Protein AF-A0A7C2P8X1-F1 (afdb_monomer_lite)

Structure (mmCIF, N/CA/C/O backbone):
data_AF-A0A7C2P8X1-F1
#
_entry.id   AF-A0A7C2P8X1-F1
#
loop_
_atom_site.group_PDB
_atom_site.id
_atom_site.type_symbol
_atom_site.label_atom_id
_atom_site.label_alt_id
_atom_site.label_comp_id
_atom_site.label_asym_id
_atom_site.label_entity_id
_atom_site.label_seq_id
_atom_site.pdbx_PDB_ins_code
_atom_site.Cartn_x
_atom_site.Cartn_y
_atom_site.Cartn_z
_atom_site.occupancy
_atom_site.B_iso_or_equiv
_atom_site.auth_seq_id
_atom_site.auth_comp_id
_atom_site.auth_asym_id
_atom_site.auth_atom_id
_atom_site.pdbx_PDB_model_num
ATOM 1 N N . MET A 1 1 ? -62.025 43.402 15.145 1.00 44.00 1 MET A N 1
ATOM 2 C CA . MET A 1 1 ? -61.438 42.256 14.420 1.00 44.00 1 MET A CA 1
ATOM 3 C C . MET A 1 1 ? -60.638 42.807 13.250 1.00 44.00 1 MET A C 1
ATOM 5 O O . MET A 1 1 ? -61.242 43.329 12.327 1.00 44.00 1 MET A O 1
ATOM 9 N N . VAL A 1 2 ? -59.306 42.774 13.319 1.00 42.22 2 VAL A N 1
ATOM 10 C CA . VAL A 1 2 ? -58.413 43.095 12.193 1.00 42.22 2 VAL A CA 1
ATOM 11 C C . VAL A 1 2 ? -57.429 41.938 12.096 1.00 42.22 2 VAL A C 1
ATOM 13 O O . VAL A 1 2 ? -56.599 41.739 12.978 1.00 42.22 2 VAL A O 1
ATOM 16 N N . THR A 1 3 ? -57.602 41.120 11.066 1.00 42.31 3 THR A N 1
ATOM 17 C CA . THR A 1 3 ? -56.735 40.000 10.706 1.00 42.31 3 THR A CA 1
ATOM 18 C C . THR A 1 3 ? -55.754 40.472 9.644 1.00 42.31 3 THR A C 1
ATOM 20 O O . THR A 1 3 ? -56.172 40.824 8.543 1.00 42.31 3 THR A O 1
ATOM 23 N N . ALA A 1 4 ? -54.458 40.436 9.938 1.00 51.81 4 ALA A N 1
ATOM 24 C CA . ALA A 1 4 ? -53.423 40.440 8.912 1.00 51.81 4 ALA A CA 1
ATOM 25 C C . ALA A 1 4 ? -52.406 39.348 9.260 1.00 51.81 4 ALA A C 1
ATOM 27 O O . ALA A 1 4 ? -51.576 39.480 10.157 1.00 51.81 4 ALA A O 1
ATOM 28 N N . THR A 1 5 ? -52.564 38.225 8.570 1.00 49.06 5 THR A N 1
ATOM 29 C CA . THR A 1 5 ? -51.790 36.996 8.702 1.00 49.06 5 THR A CA 1
ATOM 30 C C . THR A 1 5 ? -50.509 37.090 7.868 1.00 49.06 5 THR A C 1
ATOM 32 O O . THR A 1 5 ? -50.561 37.205 6.652 1.00 49.06 5 THR A O 1
ATOM 35 N N . ILE A 1 6 ? -49.373 37.065 8.562 1.00 47.22 6 ILE A N 1
ATOM 36 C CA . ILE A 1 6 ? -48.129 36.312 8.309 1.00 47.22 6 ILE A CA 1
ATOM 37 C C . ILE A 1 6 ? -47.727 36.014 6.840 1.00 47.22 6 ILE A C 1
ATOM 39 O O . ILE A 1 6 ? -48.324 35.197 6.149 1.00 47.22 6 ILE A O 1
ATOM 43 N N . ALA A 1 7 ? -46.585 36.610 6.475 1.00 50.47 7 ALA A N 1
ATOM 44 C CA . ALA A 1 7 ? -45.469 36.151 5.636 1.00 50.47 7 ALA A CA 1
ATOM 45 C C . ALA A 1 7 ? -45.569 34.841 4.819 1.00 50.47 7 ALA A C 1
ATOM 47 O O . ALA A 1 7 ? -45.745 33.751 5.365 1.00 50.47 7 ALA A O 1
ATOM 48 N N . LYS A 1 8 ? -45.145 34.914 3.545 1.00 41.78 8 LYS A N 1
ATOM 49 C CA . LYS A 1 8 ? -44.447 33.801 2.883 1.00 41.78 8 LYS A CA 1
ATOM 50 C C . LYS A 1 8 ? -43.387 34.315 1.905 1.00 41.78 8 LYS A C 1
ATOM 52 O O . LYS A 1 8 ? -43.681 34.969 0.917 1.00 41.78 8 LYS A O 1
ATOM 57 N N . LYS A 1 9 ? -42.135 34.039 2.263 1.00 41.75 9 LYS A N 1
ATOM 58 C CA . LYS A 1 9 ? -40.904 34.309 1.520 1.00 41.75 9 LYS A CA 1
ATOM 59 C C . LYS A 1 9 ? -40.805 33.284 0.391 1.00 41.75 9 LYS A C 1
ATOM 61 O O . LYS A 1 9 ? -40.711 32.090 0.681 1.00 41.75 9 LYS A O 1
ATOM 66 N N . ASP A 1 10 ? -40.843 33.745 -0.855 1.00 40.25 10 ASP A N 1
ATOM 67 C CA . ASP A 1 10 ? -40.670 32.911 -2.043 1.00 40.25 10 ASP A CA 1
ATOM 68 C C . ASP A 1 10 ? -39.289 32.247 -2.042 1.00 40.25 10 ASP A C 1
ATOM 70 O O . ASP A 1 10 ? -38.254 32.838 -2.349 1.00 40.25 10 ASP A O 1
ATOM 74 N N . GLN A 1 11 ? -39.287 30.979 -1.647 1.00 47.56 11 GLN A N 1
ATOM 75 C CA . GLN A 1 11 ? -38.198 30.039 -1.853 1.00 47.56 11 GLN A CA 1
ATOM 76 C C . GLN A 1 11 ? -38.348 29.484 -3.271 1.00 47.56 11 GLN A C 1
ATOM 78 O O . GLN A 1 11 ? -38.988 28.452 -3.469 1.00 47.56 11 GLN A O 1
ATOM 83 N N . HIS A 1 12 ? -37.778 30.164 -4.269 1.00 48.53 12 HIS A N 1
ATOM 84 C CA . HIS A 1 12 ? -37.615 29.559 -5.588 1.00 48.53 12 HIS A CA 1
ATOM 85 C C . HIS A 1 12 ? -36.411 28.607 -5.564 1.00 48.53 12 HIS A C 1
ATOM 87 O O . HIS A 1 12 ? -35.243 28.998 -5.576 1.00 48.53 12 HIS A O 1
ATOM 93 N N . THR A 1 13 ? -36.761 27.332 -5.458 1.00 52.78 13 THR A N 1
ATOM 94 C CA . THR A 1 13 ? -35.978 26.107 -5.577 1.00 52.78 13 THR A CA 1
ATOM 95 C C . THR A 1 13 ? -34.817 26.193 -6.575 1.00 52.78 13 THR A C 1
ATOM 97 O O . THR A 1 13 ? -35.020 26.271 -7.783 1.00 52.78 13 THR A O 1
ATOM 100 N N . ARG A 1 14 ? -33.579 26.055 -6.082 1.00 42.41 14 ARG A N 1
ATOM 101 C CA . ARG A 1 14 ? -32.437 25.597 -6.889 1.00 42.41 14 ARG A CA 1
ATOM 102 C C . ARG A 1 14 ? -32.188 24.121 -6.587 1.00 42.41 14 ARG A C 1
ATOM 104 O O . ARG A 1 14 ? -32.071 23.736 -5.426 1.00 42.41 14 ARG A O 1
ATOM 111 N N . ALA A 1 15 ? -32.174 23.319 -7.649 1.00 50.28 15 ALA A N 1
ATOM 112 C CA . ALA A 1 15 ? -32.057 21.865 -7.650 1.00 50.28 15 ALA A CA 1
ATOM 113 C C . ALA A 1 15 ? -30.968 21.333 -6.693 1.00 50.28 15 ALA A C 1
ATOM 115 O O . ALA A 1 15 ? -29.891 21.936 -6.598 1.00 50.28 15 ALA A O 1
ATOM 116 N N . PRO A 1 16 ? -31.196 20.192 -6.010 1.00 49.25 16 PRO A N 1
ATOM 117 C CA . PRO A 1 16 ? -30.157 19.565 -5.213 1.00 49.25 16 PRO A CA 1
ATOM 118 C C . PRO A 1 16 ? -29.028 19.143 -6.153 1.00 49.25 16 PRO A C 1
ATOM 120 O O . PRO A 1 16 ? -29.200 18.256 -6.986 1.00 49.25 16 PRO A O 1
ATOM 123 N N . HIS A 1 17 ? -27.867 19.787 -6.023 1.00 54.72 17 HIS A N 1
ATOM 124 C CA . HIS A 1 17 ? -26.638 19.276 -6.612 1.00 54.72 17 HIS A CA 1
ATOM 125 C C . HIS A 1 17 ? -26.481 17.831 -6.147 1.00 54.72 17 HIS A C 1
ATOM 127 O O . HIS A 1 17 ? -26.465 17.567 -4.940 1.00 54.72 17 HIS A O 1
ATOM 133 N N . THR A 1 18 ? -26.421 16.910 -7.107 1.00 55.34 18 THR A N 1
ATOM 134 C CA . THR A 1 18 ? -26.127 15.495 -6.906 1.00 55.34 18 THR A CA 1
ATOM 135 C C . THR A 1 18 ? -25.010 15.384 -5.879 1.00 55.34 18 THR A C 1
ATOM 137 O O . THR A 1 18 ? -23.866 15.743 -6.159 1.00 55.34 18 THR A O 1
ATOM 140 N N . ARG A 1 19 ? -25.336 14.938 -4.658 1.00 54.41 19 ARG A N 1
ATOM 141 C CA . ARG A 1 19 ? -24.323 14.604 -3.659 1.00 54.41 19 ARG A CA 1
ATOM 142 C C . ARG A 1 19 ? -23.586 13.402 -4.218 1.00 54.41 19 ARG A C 1
ATOM 144 O O . ARG A 1 19 ? -23.997 12.271 -3.980 1.00 54.41 19 ARG A O 1
ATOM 151 N N . VAL A 1 20 ? -22.521 13.647 -4.978 1.00 54.78 20 VAL A N 1
ATOM 152 C CA . VAL A 1 20 ? -21.517 12.631 -5.262 1.00 54.78 20 VAL A CA 1
ATOM 153 C C . VAL A 1 20 ? -21.069 12.177 -3.886 1.00 54.78 20 VAL A C 1
ATOM 155 O O . VAL A 1 20 ? -20.443 12.928 -3.137 1.00 54.78 20 VAL A O 1
ATOM 158 N N . SER A 1 21 ? -21.536 11.004 -3.476 1.00 62.72 21 SER A N 1
ATOM 159 C CA . SER A 1 21 ? -21.137 10.391 -2.227 1.00 62.72 21 SER A CA 1
ATOM 160 C C . SER A 1 21 ? -19.646 10.137 -2.358 1.00 62.72 21 SER A C 1
ATOM 162 O O . SER A 1 21 ? -19.236 9.159 -2.975 1.00 62.72 21 SER A O 1
ATOM 164 N N . ASN A 1 22 ? -18.853 11.082 -1.857 1.00 67.62 22 ASN A N 1
ATOM 165 C CA . ASN A 1 22 ? -17.406 11.040 -1.899 1.00 67.62 22 ASN A CA 1
ATOM 166 C C . ASN A 1 22 ? -16.983 9.949 -0.911 1.00 67.62 22 ASN A C 1
ATOM 168 O O . ASN A 1 22 ? -16.801 10.203 0.278 1.00 67.62 22 ASN A O 1
ATOM 172 N N . LEU A 1 23 ? -16.996 8.697 -1.372 1.00 76.00 23 LEU A N 1
ATOM 173 C CA . LEU A 1 23 ? -16.529 7.568 -0.588 1.00 76.00 23 LEU A CA 1
ATOM 174 C C . LEU A 1 23 ? -15.014 7.677 -0.537 1.00 76.00 23 LEU A C 1
ATOM 176 O O . LEU A 1 23 ? -14.317 7.496 -1.535 1.00 76.00 23 LEU A O 1
ATOM 180 N N . THR A 1 24 ? -14.516 7.983 0.645 1.00 79.06 24 THR A N 1
ATOM 181 C CA . THR A 1 24 ? -13.093 8.021 0.900 1.00 79.06 24 THR A CA 1
ATOM 182 C C . THR A 1 24 ? -12.605 6.597 1.142 1.00 79.06 24 THR A C 1
ATOM 184 O O . THR A 1 24 ? -13.238 5.820 1.862 1.00 79.06 24 THR A O 1
ATOM 187 N N . MET A 1 25 ? -11.487 6.223 0.520 1.00 82.25 25 MET A N 1
ATOM 188 C CA . MET A 1 25 ? -10.864 4.926 0.772 1.00 82.25 25 MET A CA 1
ATOM 189 C C . MET A 1 25 ? -10.194 4.950 2.147 1.00 82.25 25 MET A C 1
ATOM 191 O O . MET A 1 25 ? -9.397 5.841 2.433 1.00 82.25 25 MET A O 1
ATOM 195 N N . TYR A 1 26 ? -10.490 3.972 2.995 1.00 83.69 26 TYR A N 1
ATOM 196 C CA . TYR A 1 26 ? -9.835 3.788 4.287 1.00 83.69 26 TYR A CA 1
ATOM 197 C C . TYR A 1 26 ? -9.056 2.478 4.281 1.00 83.69 26 TYR A C 1
ATOM 199 O O . TYR A 1 26 ? -9.605 1.428 3.959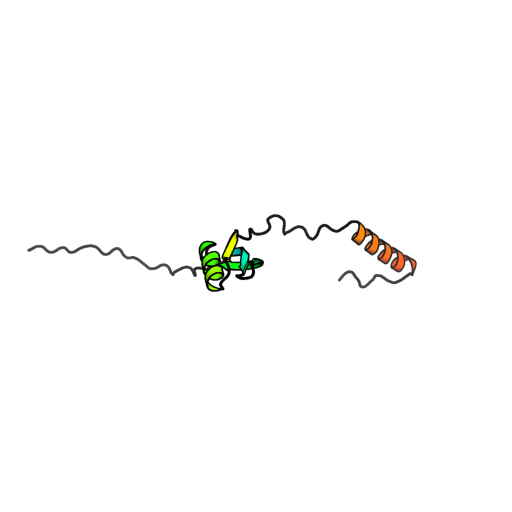 1.00 83.69 26 TYR A O 1
ATOM 207 N N . GLU A 1 27 ? -7.791 2.529 4.679 1.00 85.62 27 GLU A N 1
ATOM 208 C CA . GLU A 1 27 ? -7.026 1.337 5.021 1.00 85.62 27 GLU A CA 1
ATOM 209 C C . GLU A 1 27 ? -7.340 0.963 6.470 1.00 85.62 27 GLU A C 1
ATOM 211 O O . GLU A 1 27 ? -7.323 1.804 7.378 1.00 85.62 27 GLU A O 1
ATOM 216 N N . TRP A 1 28 ? -7.641 -0.305 6.703 1.00 85.12 28 TRP A N 1
ATOM 217 C CA . TRP A 1 28 ? -7.936 -0.811 8.028 1.00 85.12 28 TRP A CA 1
ATOM 218 C C . TRP A 1 28 ? -7.083 -2.029 8.350 1.00 85.12 28 TRP A C 1
ATOM 220 O O . TRP A 1 28 ? -6.753 -2.844 7.492 1.00 85.12 28 TRP A O 1
ATOM 230 N N . VAL A 1 29 ? -6.747 -2.153 9.630 1.00 85.06 29 VAL A N 1
ATOM 231 C CA . VAL A 1 29 ? -6.190 -3.371 10.210 1.00 85.06 29 VAL A CA 1
ATOM 232 C C . VAL A 1 29 ? -7.154 -3.829 11.284 1.00 85.06 29 VAL A C 1
ATOM 234 O O . VAL A 1 29 ? -7.443 -3.084 12.226 1.00 85.06 29 VAL A O 1
ATOM 237 N N . ALA A 1 30 ? -7.657 -5.045 11.138 1.00 84.19 30 ALA A N 1
ATOM 238 C CA . ALA A 1 30 ? -8.543 -5.668 12.101 1.00 84.19 30 ALA A CA 1
ATOM 239 C C . ALA A 1 30 ? -8.023 -7.050 12.471 1.00 84.19 30 ALA A C 1
ATOM 241 O O . ALA A 1 30 ? -7.365 -7.721 11.681 1.00 84.19 30 ALA A O 1
ATOM 242 N N . THR A 1 31 ? -8.315 -7.471 13.690 1.00 86.81 31 THR A N 1
ATOM 243 C CA . THR A 1 31 ? -7.949 -8.790 14.181 1.00 86.81 31 THR A CA 1
ATOM 244 C C . THR A 1 31 ? -9.181 -9.686 14.163 1.00 86.81 31 THR A C 1
ATOM 246 O O . THR A 1 31 ? -10.205 -9.348 14.755 1.00 86.81 31 THR A O 1
ATOM 249 N N . ASP A 1 32 ? -9.087 -10.826 13.489 1.00 85.00 32 ASP A N 1
ATOM 250 C CA . ASP A 1 32 ? -10.106 -11.879 13.497 1.00 85.00 32 ASP A CA 1
ATOM 251 C C . ASP A 1 32 ? -10.228 -12.509 14.907 1.00 85.00 32 ASP A C 1
ATOM 253 O O . ASP A 1 32 ? -9.314 -12.408 15.731 1.00 85.00 32 ASP A O 1
ATOM 257 N N . LYS A 1 33 ? -11.323 -13.220 15.200 1.00 78.75 33 LYS A N 1
ATOM 258 C CA . LYS A 1 33 ? -11.514 -13.988 16.448 1.00 78.75 33 LYS A CA 1
ATOM 259 C C . LYS A 1 33 ? -10.380 -14.986 16.709 1.00 78.75 33 LYS A C 1
ATOM 261 O O . LYS A 1 33 ? -10.088 -15.292 17.858 1.00 78.75 33 LYS A O 1
ATOM 266 N N . ARG A 1 34 ? -9.705 -15.443 15.648 1.00 83.06 34 ARG A N 1
ATOM 267 C CA . ARG A 1 34 ? -8.516 -16.317 15.687 1.00 83.06 34 ARG A CA 1
ATOM 268 C C . ARG A 1 34 ? -7.197 -15.566 15.920 1.00 83.06 34 ARG A C 1
ATOM 270 O O . ARG A 1 34 ? -6.129 -16.098 15.645 1.00 83.06 34 ARG A O 1
ATOM 277 N N . ASN A 1 35 ? -7.266 -14.310 16.357 1.00 77.69 35 ASN A N 1
ATOM 278 C CA . ASN A 1 35 ? -6.129 -13.425 16.611 1.00 77.69 35 ASN A CA 1
ATOM 279 C C . ASN A 1 35 ? -5.229 -13.143 15.385 1.00 77.69 35 ASN A C 1
ATOM 281 O O . ASN A 1 35 ? -4.082 -12.719 15.517 1.00 77.69 35 ASN A O 1
ATOM 285 N N . ARG A 1 36 ? -5.747 -13.355 14.168 1.00 83.25 36 ARG A N 1
ATOM 286 C CA . ARG A 1 36 ? -5.031 -13.063 12.919 1.00 83.25 36 ARG A CA 1
ATOM 287 C C . ARG A 1 36 ? -5.275 -11.620 12.506 1.00 83.25 36 ARG A C 1
ATOM 289 O O . ARG A 1 36 ? -6.425 -11.201 12.394 1.00 83.25 36 ARG A O 1
ATOM 296 N N . LYS A 1 37 ? -4.199 -10.870 12.262 1.00 84.88 37 LYS A N 1
ATOM 297 C CA . LYS A 1 37 ? -4.270 -9.494 11.757 1.00 84.88 37 LYS A CA 1
ATOM 298 C C . LYS A 1 37 ? -4.552 -9.517 10.259 1.00 84.88 37 LYS A C 1
ATOM 300 O O . LYS A 1 37 ? -3.719 -9.975 9.482 1.00 84.88 37 LYS A O 1
ATOM 305 N N . MET A 1 38 ? -5.705 -9.002 9.867 1.00 83.62 38 MET A N 1
ATOM 306 C CA . MET A 1 38 ? -6.093 -8.791 8.482 1.00 83.62 38 MET A CA 1
ATOM 307 C C . MET A 1 38 ? -5.982 -7.310 8.159 1.00 83.62 38 MET A C 1
ATOM 309 O O . MET A 1 38 ? -6.351 -6.454 8.965 1.00 83.62 38 MET A O 1
ATOM 313 N N . LYS A 1 39 ? -5.429 -7.024 6.986 1.00 85.56 39 LYS A N 1
ATOM 314 C CA . LYS A 1 39 ? -5.321 -5.677 6.443 1.00 85.56 39 LYS A CA 1
ATOM 315 C C . LYS A 1 39 ? -6.155 -5.626 5.180 1.00 85.56 39 LYS A C 1
ATOM 317 O O . LYS A 1 39 ? -6.141 -6.583 4.407 1.00 85.56 39 LYS A O 1
ATOM 322 N N . GLY A 1 40 ? -6.866 -4.534 4.987 1.00 83.00 40 GLY A N 1
ATOM 323 C CA . GLY A 1 40 ? -7.705 -4.353 3.820 1.00 83.00 40 GLY A CA 1
ATOM 324 C C . GLY A 1 40 ? -7.998 -2.889 3.581 1.00 83.00 40 GLY A C 1
ATOM 325 O O . GLY A 1 40 ? -7.722 -2.025 4.414 1.00 83.00 40 GLY A O 1
ATOM 326 N N . GLU A 1 41 ? -8.574 -2.624 2.423 1.00 84.00 41 GLU A N 1
ATOM 327 C CA . GLU A 1 41 ? -9.045 -1.302 2.051 1.00 84.00 41 GLU A CA 1
ATOM 328 C C . GLU A 1 41 ? -10.563 -1.352 1.958 1.00 84.00 41 GLU A C 1
ATOM 330 O O . GLU A 1 41 ? -11.136 -2.330 1.479 1.00 84.00 41 GLU A O 1
ATOM 335 N N . MET A 1 42 ? -11.233 -0.322 2.463 1.00 82.62 42 MET A N 1
ATOM 336 C CA . MET A 1 42 ? -12.675 -0.200 2.339 1.00 82.62 42 MET A CA 1
ATOM 337 C C . MET A 1 42 ? -13.074 1.247 2.100 1.00 82.62 42 MET A C 1
ATOM 339 O O . MET A 1 42 ? -12.707 2.152 2.851 1.00 82.62 42 MET A O 1
ATOM 343 N N . ALA A 1 43 ? -13.864 1.446 1.053 1.00 81.88 43 ALA A N 1
ATOM 344 C CA . ALA A 1 43 ? -14.447 2.729 0.721 1.00 81.88 43 ALA A CA 1
ATOM 345 C C . ALA A 1 43 ? -15.617 3.015 1.672 1.00 81.88 43 ALA A C 1
ATOM 347 O O . ALA A 1 43 ? -16.533 2.206 1.810 1.00 81.88 43 ALA A O 1
ATOM 348 N N . SER A 1 44 ? -15.586 4.154 2.358 1.00 81.62 44 SER A N 1
ATOM 349 C CA . SER A 1 44 ? -16.641 4.529 3.296 1.00 81.62 44 SER A CA 1
ATOM 350 C C . SER A 1 44 ? -16.799 6.039 3.385 1.00 81.62 44 SER A C 1
ATOM 352 O O . SER A 1 44 ? -15.949 6.804 2.943 1.00 81.62 44 SER A O 1
ATOM 354 N N . LYS A 1 45 ? -17.910 6.484 3.970 1.00 80.50 45 LYS A N 1
ATOM 355 C CA . LYS A 1 45 ? -18.155 7.910 4.227 1.00 80.50 45 LYS A CA 1
ATOM 356 C C . LYS A 1 45 ? -17.417 8.411 5.474 1.00 80.50 45 LYS A C 1
ATOM 358 O O . LYS A 1 45 ? -17.259 9.613 5.635 1.00 80.50 45 LYS A O 1
ATOM 363 N N . ASN A 1 46 ? -17.031 7.512 6.387 1.00 81.25 46 ASN A N 1
ATOM 364 C CA . ASN A 1 46 ? -16.364 7.860 7.644 1.00 81.25 46 ASN A CA 1
ATOM 365 C C . ASN A 1 46 ? -15.594 6.648 8.208 1.00 81.25 46 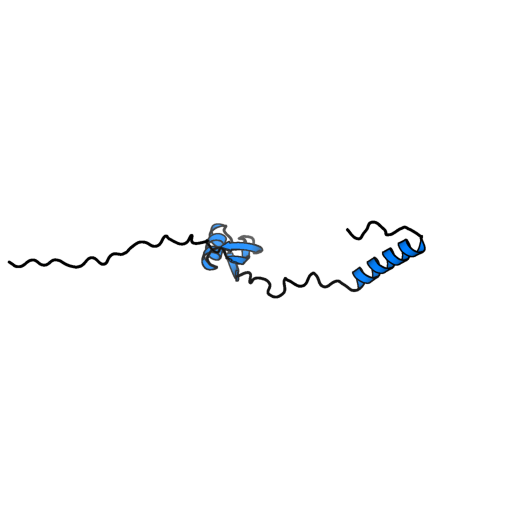ASN A C 1
ATOM 367 O O . ASN A 1 46 ? -16.082 5.516 8.151 1.00 81.25 46 ASN A O 1
ATOM 371 N N . ALA A 1 47 ? -14.449 6.884 8.851 1.00 80.25 47 ALA A N 1
ATOM 372 C CA . ALA A 1 47 ? -13.697 5.878 9.603 1.00 80.25 47 ALA A CA 1
ATOM 373 C C . ALA A 1 47 ? -14.550 5.145 10.660 1.00 80.25 47 ALA A C 1
ATOM 375 O O . ALA A 1 47 ? -14.353 3.953 10.898 1.00 80.25 47 ALA A O 1
ATOM 376 N N . SER A 1 48 ? -15.530 5.816 11.277 1.00 83.06 48 SER A N 1
ATOM 377 C CA . SER A 1 48 ? -16.450 5.180 12.236 1.00 83.06 48 SER A CA 1
ATOM 378 C C . SER A 1 48 ? -17.330 4.105 11.594 1.00 83.06 48 SER A C 1
ATOM 380 O O . SER A 1 48 ? -17.555 3.060 12.203 1.00 83.06 48 SER A O 1
ATOM 382 N N . LEU A 1 49 ? -17.768 4.320 10.349 1.00 84.00 49 LEU A N 1
ATOM 383 C CA . LEU A 1 49 ? -18.539 3.327 9.596 1.00 84.00 49 LEU A CA 1
ATOM 384 C C . LEU A 1 49 ? -17.667 2.129 9.213 1.00 84.00 49 LEU A C 1
ATOM 386 O O . LEU A 1 49 ? -18.131 0.998 9.281 1.00 84.00 49 LEU A O 1
ATOM 390 N N . VAL A 1 50 ? -16.386 2.354 8.903 1.00 83.31 50 VAL A N 1
ATOM 391 C CA . VAL A 1 50 ? -15.427 1.262 8.662 1.00 83.31 50 VAL A CA 1
ATOM 392 C C . VAL A 1 50 ? -15.249 0.403 9.912 1.00 83.31 50 VAL A C 1
ATOM 394 O O . VAL A 1 50 ? -15.316 -0.819 9.840 1.00 83.31 50 VAL A O 1
ATOM 397 N N . LYS A 1 51 ? -15.100 1.027 11.088 1.00 85.06 51 LYS A N 1
ATOM 398 C CA . LYS A 1 51 ? -15.030 0.298 12.366 1.00 85.06 51 LYS A CA 1
ATOM 399 C C . LYS A 1 51 ? -16.309 -0.493 12.653 1.00 85.06 51 LYS A C 1
ATOM 401 O O . LYS A 1 51 ? -16.222 -1.593 13.190 1.00 85.06 51 LYS A O 1
ATOM 406 N N . ALA A 1 52 ? -17.479 0.067 12.348 1.00 85.94 52 ALA A N 1
ATOM 407 C CA . ALA A 1 52 ? -18.761 -0.608 12.539 1.00 85.94 52 ALA A CA 1
ATOM 408 C C . ALA A 1 52 ? -18.908 -1.824 11.612 1.00 85.94 52 ALA A C 1
ATOM 410 O O . ALA A 1 52 ? -19.274 -2.898 12.079 1.00 85.94 52 ALA A O 1
ATOM 411 N N . GLU A 1 53 ? -18.540 -1.682 10.340 1.00 85.19 53 GLU A N 1
ATOM 412 C CA . GLU A 1 53 ? -18.575 -2.770 9.362 1.00 85.19 53 GLU A CA 1
ATOM 413 C C . GLU A 1 53 ? -17.608 -3.903 9.737 1.00 85.19 53 GLU A C 1
ATOM 415 O O . GLU A 1 53 ? -17.988 -5.070 9.722 1.00 85.19 53 GLU A O 1
ATOM 420 N N . LEU A 1 54 ? -16.397 -3.575 10.200 1.00 86.75 54 LEU A N 1
ATOM 421 C CA . LEU A 1 54 ? -15.441 -4.575 10.688 1.00 86.75 54 LEU A CA 1
ATOM 422 C C . LEU A 1 54 ? -15.971 -5.343 11.901 1.00 86.75 54 LEU A C 1
ATOM 424 O O . LEU A 1 54 ? -15.829 -6.563 11.966 1.00 86.75 54 LEU A O 1
ATOM 428 N N . ARG A 1 55 ? -16.646 -4.655 12.832 1.00 86.19 55 ARG A N 1
ATOM 429 C CA . ARG A 1 55 ? -17.320 -5.310 13.963 1.00 86.19 55 ARG A CA 1
ATOM 430 C C . ARG A 1 55 ? -18.485 -6.186 13.506 1.00 86.19 55 ARG A C 1
ATOM 432 O O . ARG A 1 55 ? -18.646 -7.275 14.049 1.00 86.19 55 ARG A O 1
ATOM 439 N N . ARG A 1 56 ? -19.260 -5.748 12.505 1.00 86.12 56 ARG A N 1
ATOM 440 C CA . ARG A 1 56 ? -20.350 -6.532 11.895 1.00 86.12 56 ARG A CA 1
ATOM 441 C C . ARG A 1 56 ? -19.826 -7.821 11.262 1.00 86.12 56 ARG A C 1
ATOM 443 O O . ARG A 1 56 ? -20.446 -8.865 11.407 1.00 86.12 56 ARG A O 1
ATOM 450 N N . GLN A 1 57 ? -18.648 -7.763 10.648 1.00 82.81 57 GLN A N 1
ATOM 451 C CA . GLN A 1 57 ? -17.937 -8.923 10.099 1.00 82.81 57 GLN A CA 1
ATOM 452 C C . GLN A 1 57 ? -17.249 -9.784 11.177 1.00 82.81 57 GLN A C 1
ATOM 454 O O . GLN A 1 57 ? -16.559 -10.749 10.860 1.00 82.81 57 GLN A O 1
ATOM 459 N N . GLY A 1 58 ? -17.421 -9.459 12.463 1.00 81.69 58 GLY A N 1
ATOM 460 C CA . GLY A 1 58 ? -16.852 -10.213 13.577 1.00 81.69 58 GLY A CA 1
ATOM 461 C C . GLY A 1 58 ? -15.363 -9.959 13.828 1.00 81.69 58 GLY A C 1
ATOM 462 O O . GLY A 1 58 ? -14.764 -10.678 14.630 1.00 81.69 58 GLY A O 1
ATOM 463 N N . MET A 1 59 ? -14.770 -8.945 13.191 1.00 83.25 59 MET A N 1
ATOM 464 C CA . MET A 1 59 ? -13.372 -8.553 13.368 1.00 83.25 59 MET A CA 1
ATOM 465 C C . MET A 1 59 ? -13.245 -7.389 14.363 1.00 83.25 59 MET A C 1
ATOM 467 O O . MET A 1 59 ? -14.081 -6.487 14.427 1.00 83.25 59 MET A O 1
ATOM 471 N N . LYS A 1 60 ? -12.166 -7.374 15.151 1.00 84.56 60 LYS A N 1
ATOM 472 C CA . LYS A 1 60 ? -11.842 -6.281 16.080 1.00 84.56 60 LYS A CA 1
ATOM 473 C C . LYS A 1 60 ? -10.988 -5.227 15.360 1.00 84.56 60 LYS A C 1
ATOM 475 O O . LYS A 1 60 ? -9.823 -5.511 15.082 1.00 84.56 60 LYS A O 1
ATOM 480 N N . PRO A 1 61 ? -11.503 -4.021 15.055 1.00 80.69 61 PRO A N 1
ATOM 481 C CA . PRO A 1 61 ? -10.719 -2.989 14.376 1.00 80.69 61 PRO A CA 1
ATOM 482 C C . PRO A 1 61 ? -9.597 -2.460 15.287 1.00 80.69 61 PRO A C 1
ATOM 484 O O . PRO A 1 61 ? -9.882 -1.946 16.367 1.00 80.69 61 PRO A O 1
ATOM 487 N N . GLN A 1 62 ? -8.335 -2.565 14.853 1.00 80.62 62 GLN A N 1
ATOM 488 C CA . GLN A 1 62 ? -7.165 -2.027 15.565 1.00 80.62 62 GLN A CA 1
ATOM 489 C C . GLN A 1 62 ? -6.808 -0.620 15.083 1.00 80.62 62 GLN A C 1
ATOM 491 O O . GLN A 1 62 ? -6.652 0.295 15.885 1.00 80.62 62 GLN A O 1
ATOM 496 N N . THR A 1 63 ? -6.701 -0.429 13.768 1.00 76.19 63 THR A N 1
ATOM 497 C CA . THR A 1 63 ? -6.433 0.883 13.168 1.00 76.19 63 THR A CA 1
ATOM 498 C C . THR A 1 63 ? -7.303 1.065 11.937 1.00 76.19 63 THR A C 1
ATOM 500 O O . THR A 1 63 ? -7.521 0.124 11.179 1.00 76.19 63 THR A O 1
ATOM 503 N N . VAL A 1 64 ? -7.834 2.269 11.760 1.00 78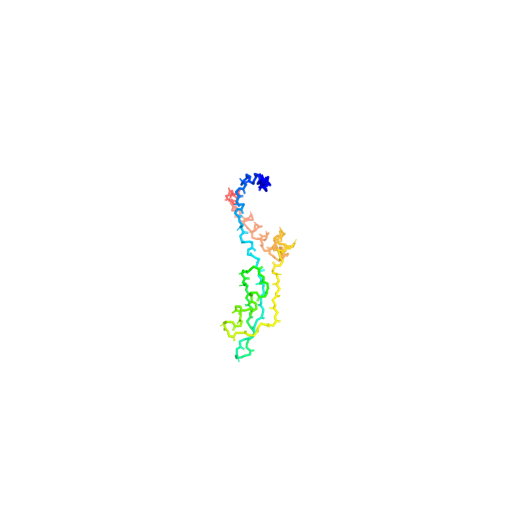.94 64 VAL A N 1
ATOM 504 C CA . VAL A 1 64 ? -8.554 2.678 10.552 1.00 78.94 64 VAL A CA 1
ATOM 505 C C . VAL A 1 64 ? -7.985 4.030 10.179 1.00 78.94 64 VAL A C 1
ATOM 507 O O . VAL A 1 64 ? -8.132 4.988 10.940 1.00 78.94 64 VAL A O 1
ATOM 510 N N . ARG A 1 65 ? -7.290 4.093 9.047 1.00 76.31 65 ARG A N 1
ATOM 511 C CA . ARG A 1 65 ? -6.649 5.305 8.547 1.00 76.31 65 ARG A CA 1
ATOM 512 C C . ARG A 1 65 ? -7.231 5.632 7.190 1.00 76.31 65 ARG A C 1
ATOM 514 O O . ARG A 1 65 ? -7.442 4.758 6.358 1.00 76.31 65 ARG A O 1
ATOM 521 N N . GLU A 1 66 ? -7.511 6.904 6.976 1.00 74.06 66 GLU A N 1
ATOM 522 C CA . GLU A 1 66 ? -7.873 7.383 5.653 1.00 74.06 66 GLU A CA 1
ATOM 523 C C . GLU A 1 66 ? -6.694 7.147 4.712 1.00 74.06 66 GLU A C 1
ATOM 525 O O . GLU A 1 66 ? -5.575 7.586 5.006 1.00 74.06 66 GLU A O 1
ATOM 530 N N . LYS A 1 67 ? -6.927 6.434 3.606 1.00 66.19 67 LYS A N 1
ATOM 531 C CA . LYS A 1 67 ? -5.923 6.255 2.565 1.00 66.19 67 LYS A CA 1
ATOM 532 C C . LYS A 1 67 ? -5.775 7.607 1.882 1.00 66.19 67 LYS A C 1
ATOM 534 O O . LYS A 1 67 ? -6.488 7.939 0.937 1.00 66.19 67 LYS A O 1
ATOM 539 N N . ARG A 1 68 ? -4.865 8.421 2.421 1.00 62.25 68 ARG A N 1
ATOM 540 C CA . ARG A 1 68 ? -4.454 9.676 1.800 1.00 62.25 68 ARG A CA 1
ATOM 541 C C . ARG A 1 68 ? -4.042 9.339 0.375 1.00 62.25 68 ARG A C 1
ATOM 543 O O . ARG A 1 68 ? -3.265 8.402 0.174 1.00 62.25 68 ARG A O 1
ATOM 550 N N . LYS A 1 69 ? -4.569 10.085 -0.602 1.00 59.56 69 LYS A N 1
ATOM 551 C CA . LYS A 1 69 ? -4.049 10.047 -1.973 1.00 59.56 69 LYS A CA 1
ATOM 552 C C . LYS A 1 69 ? -2.524 10.105 -1.858 1.00 59.56 69 LYS A C 1
ATOM 554 O O . LYS A 1 69 ? -2.042 11.001 -1.159 1.00 59.56 69 LYS A O 1
ATOM 559 N N . PRO A 1 70 ? -1.773 9.145 -2.423 1.00 60.75 70 PRO A N 1
ATOM 560 C CA . PRO A 1 70 ? -0.326 9.184 -2.339 1.00 60.75 70 PRO A CA 1
ATOM 561 C C . PRO A 1 70 ? 0.126 10.491 -2.991 1.00 60.75 70 PRO A C 1
ATOM 563 O O . PRO A 1 70 ? 0.113 10.623 -4.209 1.00 60.75 70 PRO A O 1
ATOM 566 N N . LEU A 1 71 ? 0.501 11.472 -2.164 1.00 61.22 71 LEU A N 1
ATOM 567 C CA . LEU A 1 71 ? 1.057 12.753 -2.616 1.00 61.22 71 LEU A CA 1
ATOM 568 C C . LEU A 1 71 ? 2.374 12.538 -3.387 1.00 61.22 71 LEU A C 1
ATOM 570 O O . LEU A 1 71 ? 2.819 13.415 -4.112 1.00 61.22 71 LEU A O 1
ATOM 574 N N . PHE A 1 72 ? 2.943 11.334 -3.275 1.00 60.16 72 PHE A N 1
ATOM 575 C CA . PHE A 1 72 ? 4.121 10.839 -3.979 1.00 60.16 72 PHE A CA 1
ATOM 576 C C . PHE A 1 72 ? 3.790 9.659 -4.914 1.00 60.16 72 PHE A C 1
ATOM 578 O O . PHE A 1 72 ? 4.540 8.694 -4.997 1.00 60.16 72 PHE A O 1
ATOM 585 N N . GLY A 1 73 ? 2.629 9.690 -5.576 1.00 56.88 73 GLY A N 1
ATOM 586 C CA . GLY A 1 73 ? 2.180 8.627 -6.488 1.00 56.88 73 GLY A CA 1
ATOM 587 C C . GLY A 1 73 ? 2.338 8.926 -7.982 1.00 56.88 73 GLY A C 1
ATOM 588 O O . GLY A 1 73 ? 1.895 8.120 -8.792 1.00 56.88 73 GLY A O 1
ATOM 589 N N . GLY A 1 74 ? 2.906 10.081 -8.351 1.00 56.00 74 GLY A N 1
ATOM 590 C CA . GLY A 1 74 ? 3.004 10.536 -9.746 1.00 56.00 74 GLY A CA 1
ATOM 591 C C . GLY A 1 74 ? 4.372 10.361 -10.409 1.00 56.00 74 GLY A C 1
ATOM 592 O O . GLY A 1 74 ? 4.480 10.531 -11.616 1.00 56.00 74 GLY A O 1
ATOM 593 N N . ALA A 1 75 ? 5.416 10.013 -9.658 1.00 57.81 75 ALA A N 1
ATOM 594 C CA . ALA A 1 75 ? 6.706 9.662 -10.238 1.00 57.81 75 ALA A CA 1
ATOM 595 C C . ALA A 1 75 ? 6.792 8.139 -10.228 1.00 57.81 75 ALA A C 1
ATOM 597 O O . ALA A 1 75 ? 6.751 7.527 -9.159 1.00 57.81 75 ALA A O 1
ATOM 598 N N . GLY A 1 76 ? 6.810 7.537 -11.418 1.00 58.47 76 GLY A N 1
ATOM 599 C CA . GLY A 1 76 ? 6.847 6.092 -11.610 1.00 58.47 76 GLY A CA 1
ATOM 600 C C . GLY A 1 76 ? 7.880 5.409 -10.716 1.00 58.47 76 GLY A C 1
ATOM 601 O O . GLY A 1 76 ? 8.845 6.035 -10.278 1.00 58.47 76 GLY A O 1
ATOM 602 N N . ARG A 1 77 ? 7.642 4.118 -10.433 1.00 61.19 77 ARG A N 1
ATOM 603 C CA . ARG A 1 77 ? 8.596 3.198 -9.788 1.00 61.19 77 ARG A CA 1
ATOM 604 C C . ARG A 1 77 ? 10.025 3.689 -10.003 1.00 61.19 77 ARG A C 1
ATOM 606 O O . ARG A 1 77 ? 10.440 3.772 -11.155 1.00 61.19 77 ARG A O 1
ATOM 613 N N . THR A 1 78 ? 10.747 4.001 -8.924 1.00 62.03 78 THR A N 1
ATOM 614 C CA . THR A 1 78 ? 12.169 4.350 -8.995 1.00 62.03 78 THR A CA 1
ATOM 615 C C . THR A 1 78 ? 12.862 3.311 -9.865 1.00 62.03 78 THR A C 1
ATOM 617 O O . THR A 1 78 ? 12.973 2.147 -9.470 1.00 62.03 78 THR A O 1
ATOM 620 N N . ILE A 1 79 ? 13.235 3.713 -11.080 1.00 64.50 79 ILE A N 1
ATOM 621 C CA . ILE A 1 79 ? 13.857 2.825 -12.052 1.00 64.50 79 ILE A CA 1
ATOM 622 C C . ILE A 1 79 ? 15.169 2.387 -11.411 1.00 64.50 79 ILE A C 1
ATOM 624 O O . ILE A 1 79 ? 16.028 3.217 -11.104 1.00 64.50 79 ILE A O 1
ATOM 628 N N . LYS A 1 80 ? 15.300 1.090 -11.116 1.00 76.94 80 LYS A N 1
ATOM 629 C CA . LYS A 1 80 ? 16.504 0.587 -10.461 1.00 76.94 80 LYS A CA 1
ATOM 630 C C . LYS A 1 80 ? 17.651 0.676 -11.469 1.00 76.94 80 LYS A C 1
ATOM 632 O O . LYS A 1 80 ? 17.480 0.221 -12.600 1.00 76.94 80 LYS A O 1
ATOM 637 N N . PRO A 1 81 ? 18.844 1.152 -11.072 1.00 73.69 81 PRO A N 1
ATOM 638 C CA . PRO A 1 81 ? 20.007 1.202 -11.963 1.00 73.69 81 PRO A CA 1
ATOM 639 C C . PRO A 1 81 ? 20.338 -0.150 -12.617 1.00 73.69 81 PRO A C 1
ATOM 641 O O . PRO A 1 81 ? 20.825 -0.204 -13.743 1.00 73.69 81 PRO A O 1
ATOM 644 N N . ARG A 1 82 ? 20.010 -1.257 -11.934 1.00 79.00 82 ARG A N 1
ATOM 645 C CA . ARG A 1 82 ? 20.131 -2.623 -12.462 1.00 79.00 82 ARG A CA 1
ATOM 646 C C . ARG A 1 82 ? 19.275 -2.857 -13.711 1.00 79.00 82 ARG A C 1
ATOM 648 O O . ARG A 1 82 ? 19.755 -3.481 -14.650 1.00 79.00 82 ARG A O 1
ATOM 655 N N . ASP A 1 83 ? 18.044 -2.360 -13.724 1.00 75.31 83 ASP A N 1
ATOM 656 C CA . ASP A 1 83 ? 17.100 -2.598 -14.819 1.00 75.31 83 ASP A CA 1
ATOM 657 C C . ASP A 1 83 ? 17.529 -1.810 -16.069 1.00 75.31 83 ASP A C 1
ATOM 659 O O . ASP A 1 83 ? 17.497 -2.336 -17.180 1.00 75.31 83 ASP A O 1
ATOM 663 N N . VAL A 1 84 ? 18.069 -0.598 -15.874 1.00 77.12 84 VAL A N 1
ATOM 664 C CA . VAL A 1 84 ? 18.683 0.213 -16.944 1.00 77.12 84 VAL A CA 1
ATOM 665 C C . VAL A 1 84 ? 19.906 -0.484 -17.545 1.00 77.12 84 VAL A C 1
ATOM 667 O O . VAL A 1 84 ? 20.065 -0.508 -18.762 1.00 77.12 84 VAL A O 1
ATOM 670 N N . ALA A 1 85 ? 20.761 -1.081 -16.708 1.00 82.62 85 ALA A N 1
ATOM 671 C CA . ALA A 1 85 ? 21.977 -1.761 -17.159 1.00 82.62 85 ALA A CA 1
ATOM 672 C C . ALA A 1 85 ? 21.695 -3.039 -17.971 1.00 82.62 85 ALA A C 1
ATOM 674 O O . ALA A 1 85 ? 22.445 -3.373 -18.889 1.00 82.62 85 ALA A O 1
ATOM 675 N N . ILE A 1 86 ? 20.626 -3.768 -17.636 1.00 83.56 86 ILE A N 1
ATOM 676 C CA . ILE A 1 86 ? 20.212 -4.959 -18.388 1.00 83.56 86 ILE A CA 1
ATOM 677 C C . ILE A 1 86 ? 19.607 -4.542 -19.731 1.00 83.56 86 ILE A 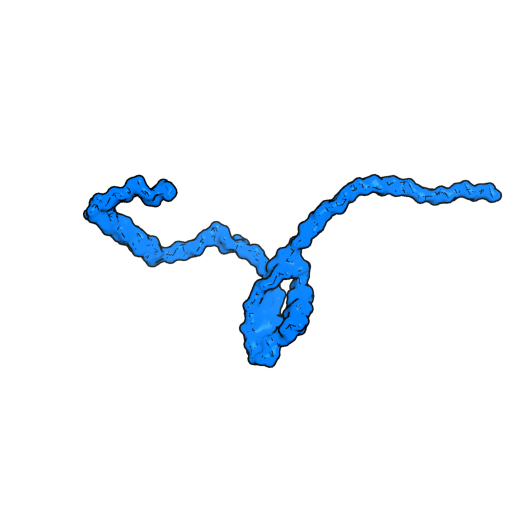C 1
ATOM 679 O O . ILE A 1 86 ? 19.998 -5.079 -20.767 1.00 83.56 86 ILE A O 1
ATOM 683 N N . PHE A 1 87 ? 18.718 -3.549 -19.722 1.00 77.38 87 PHE A N 1
ATOM 684 C CA . PHE A 1 87 ? 18.091 -3.028 -20.934 1.00 77.38 87 PHE A CA 1
ATOM 685 C C . PHE A 1 87 ? 19.123 -2.468 -21.931 1.00 77.38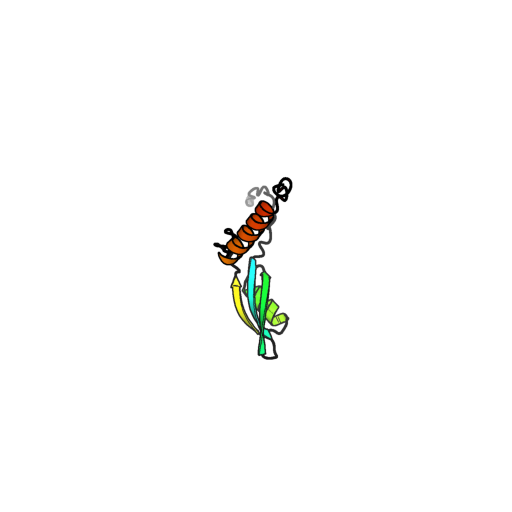 87 PHE A C 1
ATOM 687 O O . PHE A 1 87 ? 19.104 -2.818 -23.110 1.00 77.38 87 PHE A O 1
ATOM 694 N N . SER A 1 88 ? 20.098 -1.682 -21.461 1.00 81.88 88 SER A N 1
ATOM 695 C CA . SER A 1 88 ? 21.145 -1.119 -22.325 1.00 81.88 88 SER A CA 1
ATOM 696 C C . SER A 1 88 ? 22.063 -2.186 -22.930 1.00 81.88 88 SER A C 1
ATOM 698 O O . SER A 1 88 ? 22.450 -2.080 -24.093 1.00 81.88 88 SER A O 1
ATOM 700 N N . ARG A 1 89 ? 22.371 -3.258 -22.190 1.00 84.31 89 ARG A N 1
ATOM 701 C CA . ARG A 1 89 ? 23.153 -4.397 -22.698 1.00 84.31 89 ARG A CA 1
ATOM 702 C C . ARG A 1 89 ? 22.398 -5.195 -23.759 1.00 84.31 89 ARG A C 1
ATOM 704 O O . ARG A 1 89 ? 23.018 -5.680 -24.706 1.00 84.31 89 ARG A O 1
ATOM 711 N N . GLN A 1 90 ? 21.082 -5.326 -23.615 1.00 79.62 90 GLN A N 1
ATOM 712 C CA . GLN A 1 90 ? 20.239 -5.997 -24.605 1.00 79.62 90 GLN A CA 1
ATOM 713 C C . GLN A 1 90 ? 20.198 -5.198 -25.911 1.00 79.62 90 GLN A C 1
ATOM 715 O O . GLN A 1 90 ? 20.472 -5.766 -26.967 1.00 79.62 90 GLN A O 1
ATOM 720 N N . ILE A 1 91 ? 20.021 -3.874 -25.831 1.00 78.75 91 ILE A N 1
ATOM 721 C CA . ILE A 1 91 ? 20.126 -2.985 -26.997 1.00 78.75 91 ILE A CA 1
ATOM 722 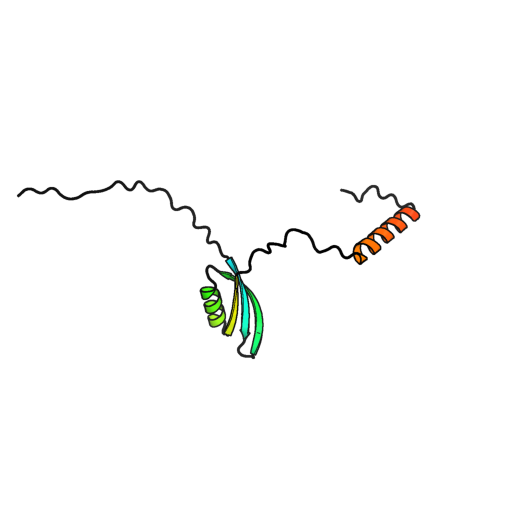C C . ILE A 1 91 ? 21.517 -3.082 -27.632 1.00 78.75 91 ILE A C 1
ATOM 724 O O . ILE A 1 91 ? 21.628 -3.289 -28.835 1.00 78.75 91 ILE A O 1
ATOM 728 N N . ALA A 1 92 ? 22.588 -3.003 -26.838 1.00 78.31 92 ALA A N 1
ATOM 729 C CA . ALA A 1 92 ? 23.957 -3.081 -27.352 1.00 78.31 92 ALA A CA 1
ATOM 730 C C . ALA A 1 92 ? 24.231 -4.394 -28.104 1.00 78.31 92 ALA A C 1
ATOM 732 O O . ALA A 1 92 ? 24.967 -4.408 -29.088 1.00 78.31 92 ALA A O 1
ATOM 733 N N . THR A 1 93 ? 23.621 -5.494 -27.661 1.00 79.75 93 THR A N 1
ATOM 734 C CA . THR A 1 93 ? 23.771 -6.804 -28.303 1.00 79.75 93 THR A CA 1
ATOM 735 C C . THR A 1 93 ? 22.980 -6.880 -29.606 1.00 79.75 93 THR A C 1
ATOM 737 O O . THR A 1 93 ? 23.515 -7.357 -30.602 1.00 79.75 93 THR A O 1
ATOM 740 N N . MET A 1 94 ? 21.752 -6.351 -29.635 1.00 75.56 94 MET A N 1
ATOM 741 C CA . MET A 1 94 ? 20.943 -6.264 -30.859 1.00 75.56 94 MET A CA 1
ATOM 742 C C . MET A 1 94 ? 21.595 -5.357 -31.911 1.00 75.56 94 MET A C 1
ATOM 744 O O . MET A 1 94 ? 21.658 -5.730 -33.081 1.00 75.56 94 MET A O 1
ATOM 748 N N . LEU A 1 95 ? 22.162 -4.221 -31.485 1.00 71.56 95 LEU A N 1
ATOM 749 C CA . LEU A 1 95 ? 22.933 -3.319 -32.345 1.00 71.56 95 LEU A CA 1
ATOM 750 C C . LEU A 1 95 ? 24.193 -3.998 -32.896 1.00 71.56 95 LEU A C 1
ATOM 752 O O . LEU A 1 95 ? 24.476 -3.905 -34.086 1.00 71.56 95 LEU A O 1
ATOM 756 N N . LYS A 1 96 ? 24.937 -4.723 -32.050 1.00 64.69 96 LYS A N 1
ATOM 757 C CA . LYS A 1 96 ? 26.153 -5.442 -32.459 1.00 64.69 96 LYS A CA 1
ATOM 758 C C . LYS A 1 96 ? 25.863 -6.617 -33.400 1.00 64.69 96 LYS A C 1
ATOM 760 O O . LYS A 1 96 ? 26.693 -6.927 -34.246 1.00 64.69 96 LYS A O 1
ATOM 765 N N . ALA A 1 97 ? 24.707 -7.261 -33.254 1.00 72.19 97 ALA A N 1
ATOM 766 C CA . ALA A 1 97 ? 24.256 -8.355 -34.111 1.00 72.19 97 ALA A CA 1
ATOM 767 C C . ALA A 1 97 ? 23.609 -7.878 -35.428 1.00 72.19 97 ALA A C 1
ATOM 769 O O . ALA A 1 97 ? 23.168 -8.710 -36.216 1.00 72.19 97 ALA A O 1
ATOM 770 N N . GLY A 1 98 ? 23.549 -6.561 -35.677 1.00 63.91 98 GLY A N 1
ATOM 771 C CA . GLY A 1 98 ? 23.011 -6.000 -36.918 1.00 63.91 98 GLY A CA 1
ATOM 772 C C . GLY A 1 98 ? 21.493 -6.138 -37.064 1.00 63.91 98 GLY A C 1
ATOM 773 O O . GLY A 1 98 ? 20.992 -6.121 -38.185 1.00 63.91 98 GLY A O 1
ATOM 774 N N . VAL A 1 99 ? 20.749 -6.286 -35.959 1.00 65.69 99 VAL A N 1
ATOM 775 C CA . VAL A 1 99 ? 19.287 -6.427 -36.001 1.00 65.69 99 VAL A CA 1
ATOM 776 C C . VAL A 1 99 ? 18.651 -5.042 -36.194 1.00 65.69 99 VAL A C 1
ATOM 778 O O . VAL A 1 99 ? 18.847 -4.167 -35.345 1.00 65.69 99 VAL A O 1
ATOM 781 N N . PRO A 1 100 ? 17.887 -4.811 -37.278 1.00 64.50 100 PRO A N 1
ATOM 782 C CA . PRO A 1 100 ? 17.275 -3.516 -37.556 1.00 64.50 100 PRO A CA 1
ATOM 783 C C . PRO A 1 100 ? 16.231 -3.163 -36.482 1.00 64.50 100 PRO A C 1
ATOM 785 O O . PRO A 1 100 ? 15.132 -3.710 -36.457 1.00 64.50 100 PRO A O 1
ATOM 788 N N . MET A 1 101 ? 16.563 -2.219 -35.593 1.00 60.97 101 MET A N 1
ATOM 789 C CA . MET A 1 101 ? 15.644 -1.654 -34.590 1.00 60.97 101 MET A CA 1
ATOM 790 C C . MET A 1 101 ? 14.725 -0.590 -35.208 1.00 60.97 101 MET A C 1
ATOM 792 O O . MET A 1 101 ? 14.685 0.545 -34.745 1.00 60.97 101 MET A O 1
ATOM 796 N N . VAL A 1 102 ? 14.023 -0.919 -36.291 1.00 59.97 102 VAL A N 1
ATOM 797 C CA . VAL A 1 102 ? 13.206 0.071 -37.025 1.00 59.97 102 VAL A CA 1
ATOM 798 C C . VAL A 1 102 ? 11.715 -0.037 -36.676 1.00 59.97 102 VAL A C 1
ATOM 800 O O . VAL A 1 102 ? 10.894 0.641 -37.274 1.00 59.97 102 VAL A O 1
ATOM 803 N N . GLN A 1 103 ? 11.342 -0.857 -35.686 1.00 61.72 103 GLN A N 1
ATOM 804 C CA . GLN A 1 103 ? 9.929 -1.085 -35.348 1.00 61.72 103 GLN A CA 1
ATOM 805 C C . GLN A 1 103 ? 9.578 -1.001 -33.855 1.00 61.72 103 GLN A C 1
ATOM 807 O O . GLN A 1 103 ? 8.457 -1.329 -33.486 1.00 61.72 103 GLN A O 1
ATOM 812 N N . SER A 1 104 ? 10.498 -0.560 -32.990 1.00 55.41 104 SER A N 1
ATOM 813 C CA . SER A 1 104 ? 10.286 -0.574 -31.528 1.00 55.41 104 SER A CA 1
ATOM 814 C C . SER A 1 104 ? 9.956 0.792 -30.909 1.00 55.41 104 SER A C 1
ATOM 816 O O . SER A 1 104 ? 10.011 0.922 -29.689 1.00 55.41 104 SER A O 1
ATOM 818 N N . PHE A 1 105 ? 9.648 1.806 -31.721 1.00 55.28 105 PHE A N 1
ATOM 819 C CA . PHE A 1 105 ? 9.320 3.160 -31.251 1.00 55.28 105 PHE A CA 1
ATOM 820 C C . PHE A 1 105 ? 7.967 3.669 -31.773 1.00 55.28 105 PHE A C 1
ATOM 822 O O . PHE A 1 105 ? 7.851 4.844 -32.097 1.00 55.28 105 PHE A O 1
ATOM 829 N N . GLU A 1 106 ? 6.956 2.798 -31.812 1.00 45.75 106 GLU A N 1
ATOM 830 C CA . GLU A 1 106 ? 5.532 3.174 -31.882 1.00 45.75 106 GLU A CA 1
ATOM 831 C C . GLU A 1 106 ? 4.766 2.477 -30.749 1.00 45.75 106 GLU A C 1
ATOM 833 O O . GLU A 1 106 ? 5.078 1.291 -30.475 1.00 45.75 106 GLU A O 1
#

Sequence (106 aa):
MVTATIAKKDQHTRAPHTRVSNLTMYEWVATDKRNRKMKGEMASKNASLVKAELRRQGMKPQTVREKRKPLFGGAGRTIKPRDVAIFSRQIATMLKAGVPMVQSFE

Radius of gyration: 29.78 Å; chains: 1; bounding box: 88×59×54 Å

Secondary structure (DSSP, 8-state):
-----------------------EEEEEEEE-TTS-EEEEEEEES-HHHHHHHHHHTT-EEEEEEE----TT-SS-S---HHHHHHHHHHHHHHHHTT----SS--

pLDDT: mean 70.12, std 14.23, range [40.25, 86.81]

Foldseek 3Di:
DDDDDDDDDDPPDDDPDPPPLQFFKKWWWWAAPVRDTDIDIDTHSDQVVVCVVCVVVRTHTDDIGGPPDPPPPPDPDPCPVVNVVVVVVVVVVCVVVVPDPPPPPD